Protein AF-A0A849E3U9-F1 (afdb_monomer)

Solvent-accessible surface area (backbone atoms only — not comparable to full-atom values): 7716 Å² total; per-residue (Å²): 132,84,77,76,75,60,84,69,54,58,59,53,52,52,40,59,73,72,63,55,91,78,87,87,86,80,93,77,74,60,48,83,77,30,83,13,37,77,31,27,95,89,39,80,75,73,95,62,92,63,91,59,68,40,60,68,48,55,77,60,50,55,54,55,51,51,52,53,51,48,58,48,27,64,76,71,71,51,41,73,47,80,47,94,62,53,82,80,48,40,77,47,35,76,68,56,24,67,74,45,52,56,50,48,31,58,48,48,20,69,73,35,70,64,11,64,77,65,66,48,47,40,72,45,104

Sequence (125 aa):
MSSAPSTSAQPKAIAKHYAVEDHKIIDLDLAQIGGSALTDDSIDVPEVASVGIPVTYVPARNTIFLSIALGWAEVLGAEDIFVGVNAVDYSGYPDCRGEYIEAFEKMANLATKIGTENNAIRIQT

Structure (mmCIF, N/CA/C/O backbone):
data_AF-A0A849E3U9-F1
#
_entry.id   AF-A0A849E3U9-F1
#
loop_
_atom_site.group_PDB
_atom_site.id
_atom_site.type_symbol
_atom_site.label_atom_id
_atom_site.label_alt_id
_atom_site.label_comp_id
_atom_site.label_asym_id
_atom_site.label_entity_id
_atom_site.label_seq_id
_atom_site.pdbx_PDB_ins_code
_atom_site.Cartn_x
_atom_site.Cartn_y
_atom_site.Cartn_z
_atom_site.occupancy
_atom_site.B_iso_or_equiv
_atom_site.auth_seq_id
_atom_site.auth_comp_id
_atom_site.auth_asym_id
_atom_site.auth_atom_id
_atom_site.pdbx_PDB_model_num
ATOM 1 N N . MET A 1 1 ? -6.657 -28.607 -22.704 1.00 36.31 1 MET A N 1
ATOM 2 C CA . MET A 1 1 ? -6.024 -27.321 -22.349 1.00 36.31 1 MET A CA 1
ATOM 3 C C . MET A 1 1 ? -6.635 -26.881 -21.032 1.00 36.31 1 MET A C 1
ATOM 5 O O . MET A 1 1 ? -7.801 -26.517 -21.017 1.00 36.31 1 MET A O 1
ATOM 9 N N . SER A 1 2 ? -5.924 -27.069 -19.918 1.00 39.31 2 SER A N 1
ATOM 10 C CA . SER A 1 2 ? -6.409 -26.645 -18.601 1.00 39.31 2 SER A CA 1
ATOM 11 C C . SER A 1 2 ? -6.316 -25.126 -18.542 1.00 39.31 2 SER A C 1
ATOM 13 O O . SER A 1 2 ? -5.215 -24.590 -18.623 1.00 39.31 2 SER A O 1
ATOM 15 N N . SER A 1 3 ? -7.453 -24.438 -18.455 1.00 45.62 3 SER A N 1
ATOM 16 C CA . SER A 1 3 ? -7.486 -23.004 -18.171 1.00 45.62 3 SER A CA 1
ATOM 17 C C . SER A 1 3 ? -6.764 -22.759 -16.848 1.00 45.62 3 SER A C 1
ATOM 19 O O . SER A 1 3 ? -7.085 -23.412 -15.850 1.00 45.62 3 SER A O 1
ATOM 21 N N . ALA A 1 4 ? -5.780 -21.859 -16.839 1.00 44.53 4 ALA A N 1
ATOM 22 C CA . ALA A 1 4 ? -5.177 -21.393 -15.598 1.00 44.53 4 ALA A CA 1
ATOM 23 C C . ALA A 1 4 ? -6.297 -20.898 -14.660 1.00 44.53 4 ALA A C 1
ATOM 25 O O . ALA A 1 4 ? -7.241 -20.258 -15.139 1.00 44.53 4 ALA A O 1
ATOM 26 N N . PRO A 1 5 ? -6.262 -21.224 -13.356 1.00 45.91 5 PRO A N 1
ATOM 27 C CA . PRO A 1 5 ? -7.254 -20.707 -12.423 1.00 45.91 5 PRO A CA 1
ATOM 28 C C . PRO A 1 5 ? -7.241 -19.176 -12.477 1.00 45.91 5 PRO A C 1
ATOM 30 O O . PRO A 1 5 ? -6.172 -18.578 -12.610 1.00 45.91 5 PRO A O 1
ATOM 33 N N . SER A 1 6 ? -8.415 -18.539 -12.388 1.00 54.50 6 SER A N 1
ATOM 34 C CA . SER A 1 6 ? -8.474 -17.076 -12.314 1.00 54.50 6 SER A CA 1
ATOM 35 C C . SER A 1 6 ? -7.599 -16.610 -11.149 1.00 54.50 6 SER A C 1
ATOM 37 O O . SER A 1 6 ? -7.587 -17.240 -10.091 1.00 54.50 6 SER A O 1
ATOM 39 N N . THR A 1 7 ? -6.844 -15.530 -11.332 1.00 60.22 7 THR A N 1
ATOM 40 C CA . THR A 1 7 ? -5.861 -15.007 -10.362 1.00 60.22 7 THR A CA 1
ATOM 41 C C . THR A 1 7 ? -6.455 -14.804 -8.959 1.00 60.22 7 THR A C 1
ATOM 43 O O . THR A 1 7 ? -5.757 -14.943 -7.961 1.00 60.22 7 THR A O 1
ATOM 46 N N . SER A 1 8 ? -7.773 -14.592 -8.860 1.00 62.97 8 SER A N 1
ATOM 47 C CA . SER A 1 8 ? -8.514 -14.480 -7.592 1.00 62.97 8 SER A CA 1
ATOM 48 C C . SER A 1 8 ? -8.778 -15.805 -6.847 1.00 62.97 8 SER A C 1
ATOM 50 O O . SER A 1 8 ? -9.143 -15.785 -5.671 1.00 62.97 8 SER A O 1
ATOM 52 N N . ALA A 1 9 ? -8.640 -16.964 -7.498 1.00 71.19 9 ALA A N 1
ATOM 53 C CA . ALA A 1 9 ? -9.006 -18.263 -6.928 1.00 71.19 9 ALA A CA 1
ATOM 54 C C . ALA A 1 9 ? -7.996 -18.766 -5.884 1.00 71.19 9 ALA A C 1
ATOM 56 O O . ALA A 1 9 ? -8.392 -19.390 -4.899 1.00 71.19 9 ALA A O 1
ATOM 57 N N . GLN A 1 10 ? -6.705 -18.472 -6.071 1.00 81.94 10 GLN A N 1
ATOM 58 C CA . GLN A 1 10 ? -5.652 -18.904 -5.147 1.00 81.94 10 GLN A CA 1
ATOM 59 C C . GLN A 1 10 ? -5.705 -18.156 -3.800 1.00 81.94 10 GLN A C 1
ATOM 61 O O . GLN A 1 10 ? -5.762 -18.839 -2.775 1.00 81.94 10 GLN A O 1
ATOM 66 N N . PRO A 1 11 ? -5.805 -16.808 -3.746 1.00 86.50 11 PRO A N 1
ATOM 67 C CA . PRO A 1 11 ? -5.953 -16.091 -2.476 1.00 86.50 11 PRO A CA 1
ATOM 68 C C . PRO A 1 11 ? -7.181 -16.538 -1.674 1.00 86.50 11 PRO A C 1
ATOM 70 O O . PRO A 1 11 ? -7.088 -16.764 -0.471 1.00 86.50 11 PRO A O 1
ATOM 73 N N . LYS A 1 12 ? -8.323 -16.769 -2.344 1.00 91.25 12 LYS A N 1
ATOM 74 C CA . LYS A 1 12 ? -9.546 -17.280 -1.696 1.00 91.25 12 LYS A CA 1
ATOM 75 C C . LYS A 1 12 ? -9.340 -18.654 -1.055 1.00 91.25 12 LYS A C 1
ATOM 77 O O . LYS A 1 12 ? -9.839 -18.896 0.043 1.00 91.25 12 LYS A O 1
ATOM 82 N N . ALA A 1 13 ? -8.629 -19.557 -1.731 1.00 93.75 13 ALA A N 1
ATOM 83 C CA . ALA A 1 13 ? -8.345 -20.888 -1.202 1.00 93.75 13 ALA A CA 1
ATOM 84 C C . ALA A 1 13 ? -7.426 -20.829 0.028 1.00 93.75 13 ALA A C 1
ATOM 86 O O . ALA A 1 13 ? -7.684 -21.525 1.008 1.00 93.75 13 ALA A O 1
ATOM 87 N N . ILE A 1 14 ? -6.405 -19.968 -0.002 1.00 93.88 14 ILE A N 1
ATOM 88 C CA . ILE A 1 14 ? -5.473 -19.761 1.115 1.00 93.88 14 ILE A CA 1
ATOM 89 C C . ILE A 1 14 ? -6.198 -19.146 2.319 1.00 93.88 14 ILE A C 1
ATOM 91 O O . ILE A 1 14 ? -6.115 -19.693 3.416 1.00 93.88 14 ILE A O 1
ATOM 95 N N . ALA A 1 15 ? -6.972 -18.074 2.117 1.00 95.12 15 ALA A N 1
ATOM 96 C CA . ALA A 1 15 ? -7.747 -17.438 3.185 1.00 95.12 15 ALA A CA 1
ATOM 97 C C . ALA A 1 15 ? -8.706 -18.431 3.861 1.00 95.12 15 ALA A C 1
ATOM 99 O O . ALA A 1 15 ? -8.791 -18.494 5.086 1.00 95.12 15 ALA A O 1
ATOM 100 N N . LYS A 1 16 ? -9.367 -19.281 3.061 1.00 94.62 16 LYS A N 1
ATOM 101 C CA . LYS A 1 16 ? -10.218 -20.361 3.572 1.00 94.62 16 LYS A CA 1
ATOM 102 C C . LYS A 1 16 ? -9.424 -21.416 4.346 1.00 94.62 16 LYS A C 1
ATOM 104 O O . LYS A 1 16 ? -9.907 -21.891 5.368 1.00 94.62 16 LYS A O 1
ATOM 109 N N . HIS A 1 17 ? -8.246 -21.807 3.860 1.00 96.81 17 HIS A N 1
ATOM 110 C CA . HIS A 1 17 ? -7.402 -22.810 4.514 1.00 96.81 17 HIS A CA 1
ATOM 111 C C . HIS A 1 17 ? -6.968 -22.370 5.918 1.00 96.81 17 HIS A C 1
ATOM 113 O O . HIS A 1 17 ? -7.027 -23.172 6.845 1.00 96.81 17 HIS A O 1
ATOM 119 N N . TYR A 1 18 ? -6.600 -21.098 6.076 1.00 96.75 18 TYR A N 1
ATOM 120 C CA . TYR A 1 18 ? -6.190 -20.521 7.359 1.00 96.75 18 TYR A CA 1
ATOM 121 C C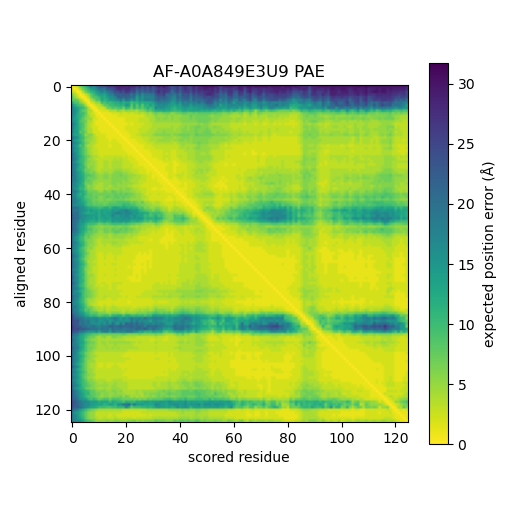 . TYR A 1 18 ? -7.348 -19.967 8.202 1.00 96.75 18 TYR A C 1
ATOM 123 O O . TYR A 1 18 ? -7.095 -19.408 9.263 1.00 96.75 18 TYR A O 1
ATOM 131 N N . ALA A 1 19 ? -8.599 -20.133 7.757 1.00 97.00 19 ALA A N 1
ATOM 132 C CA . ALA A 1 19 ? -9.792 -19.628 8.439 1.00 97.00 19 ALA A CA 1
ATOM 133 C C . ALA A 1 19 ? -9.713 -18.125 8.783 1.00 97.00 19 ALA A C 1
ATOM 135 O O . ALA A 1 19 ? -10.059 -17.716 9.890 1.00 97.00 19 ALA A O 1
ATOM 136 N N . VAL A 1 20 ? -9.255 -17.310 7.825 1.00 96.00 20 VAL A N 1
ATOM 137 C CA . VAL A 1 20 ? -9.250 -15.845 7.953 1.00 96.00 20 VAL A CA 1
ATOM 138 C C . VAL A 1 20 ? -10.681 -15.349 8.184 1.00 96.00 20 VAL A C 1
ATOM 140 O O . VAL A 1 20 ? -11.598 -15.781 7.484 1.00 96.00 20 VAL A O 1
ATOM 143 N N . GLU A 1 21 ? -10.859 -14.452 9.156 1.00 96.12 21 GLU A N 1
ATOM 144 C CA . GLU A 1 21 ? -12.173 -13.958 9.585 1.00 96.12 21 GLU A CA 1
ATOM 145 C C . GLU A 1 21 ? -12.918 -13.199 8.476 1.00 96.12 21 GLU A C 1
ATOM 147 O O . GLU A 1 21 ? -14.074 -13.510 8.192 1.00 96.12 21 GLU A O 1
ATOM 152 N N . ASP A 1 22 ? -12.246 -12.258 7.807 1.00 95.12 22 ASP A N 1
ATOM 153 C CA . ASP A 1 22 ? -12.778 -11.545 6.643 1.00 95.12 22 ASP A CA 1
ATOM 154 C C . ASP A 1 22 ? -11.707 -11.409 5.550 1.00 95.12 22 ASP A C 1
ATOM 156 O O . ASP A 1 22 ? -10.530 -11.164 5.818 1.00 95.12 22 ASP A O 1
ATOM 160 N N . HIS A 1 23 ? -12.114 -11.575 4.293 1.00 95.12 23 HIS A N 1
ATOM 161 C CA . HIS A 1 23 ? -11.238 -11.498 3.129 1.00 95.12 23 HIS A CA 1
ATOM 162 C C . HIS A 1 23 ? -11.869 -10.615 2.054 1.00 95.12 23 HIS A C 1
ATOM 164 O O . HIS A 1 23 ? -12.846 -10.988 1.397 1.00 95.12 23 HIS A O 1
ATOM 170 N N . LYS A 1 24 ? -11.257 -9.449 1.837 1.00 94.25 24 LYS A N 1
ATOM 171 C CA . LYS A 1 24 ? -11.708 -8.453 0.869 1.00 94.25 24 LYS A CA 1
ATOM 172 C C . LYS A 1 24 ? -10.829 -8.465 -0.379 1.00 94.25 24 LYS A C 1
ATOM 174 O O . LYS A 1 24 ? -9.609 -8.402 -0.291 1.00 94.25 24 LYS A O 1
ATOM 179 N N . ILE A 1 25 ? -11.473 -8.516 -1.543 1.00 94.06 25 ILE A N 1
ATOM 180 C CA . ILE A 1 25 ? -10.824 -8.355 -2.849 1.00 94.06 25 ILE A CA 1
ATOM 181 C C . ILE A 1 25 ? -11.158 -6.963 -3.361 1.00 94.06 25 ILE A C 1
ATOM 183 O O . ILE A 1 25 ? -12.326 -6.571 -3.363 1.00 94.06 25 ILE A O 1
ATOM 187 N N . ILE A 1 26 ? -10.127 -6.228 -3.763 1.00 94.75 26 ILE A N 1
ATOM 188 C CA . ILE A 1 26 ? -10.240 -4.867 -4.276 1.00 94.75 26 ILE A CA 1
ATOM 189 C C . ILE A 1 26 ? -9.590 -4.861 -5.653 1.00 94.75 26 ILE A C 1
ATOM 191 O O . ILE A 1 26 ? -8.385 -5.078 -5.772 1.00 94.75 26 ILE A O 1
ATOM 195 N N . ASP A 1 27 ? -10.407 -4.652 -6.681 1.00 93.88 27 ASP A N 1
ATOM 196 C CA . ASP A 1 27 ? -9.939 -4.568 -8.059 1.00 93.88 27 ASP A CA 1
ATOM 197 C C . ASP A 1 27 ? -9.335 -3.181 -8.303 1.00 93.88 27 ASP A C 1
ATOM 199 O O . ASP A 1 27 ? -9.992 -2.157 -8.108 1.00 93.88 27 ASP A O 1
ATOM 203 N N . LEU A 1 28 ? -8.066 -3.155 -8.707 1.00 93.50 28 LEU A N 1
ATOM 204 C CA . LEU A 1 28 ? -7.306 -1.937 -8.973 1.00 93.50 28 LEU A CA 1
ATOM 205 C C . LEU A 1 28 ? -6.698 -2.020 -10.364 1.00 93.50 28 LEU A C 1
ATOM 207 O O . LEU A 1 28 ? -5.965 -2.960 -10.671 1.00 93.50 28 LEU A O 1
ATOM 211 N N . ASP A 1 29 ? -6.970 -1.008 -11.176 1.00 94.44 29 ASP A N 1
ATOM 212 C CA . ASP A 1 29 ? -6.424 -0.893 -12.520 1.00 94.44 29 ASP A CA 1
ATOM 213 C C . ASP A 1 29 ? -5.341 0.190 -12.559 1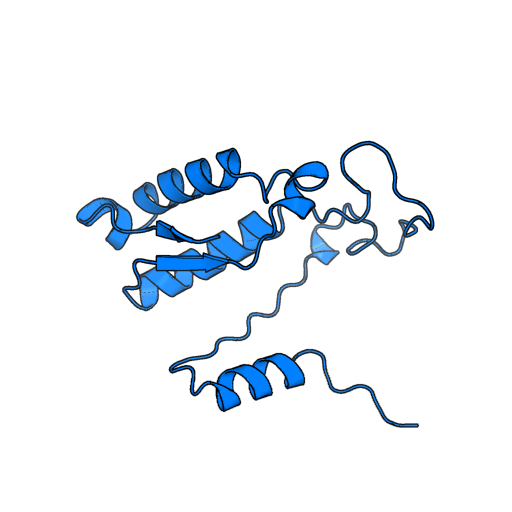.00 94.44 29 ASP A C 1
ATOM 215 O O . ASP A 1 29 ? -5.599 1.370 -12.801 1.00 94.44 29 ASP A O 1
ATOM 219 N N . LEU A 1 30 ? -4.105 -0.221 -12.272 1.00 94.31 30 LEU A N 1
ATOM 220 C CA . LEU A 1 30 ? -2.944 0.673 -12.290 1.00 94.31 30 LEU A CA 1
ATOM 221 C C . LEU A 1 30 ? -2.468 1.001 -13.714 1.00 94.31 30 LEU A C 1
ATOM 223 O O . LEU A 1 30 ? -1.658 1.915 -13.881 1.00 94.31 30 LEU A O 1
ATOM 227 N N . ALA A 1 31 ? -2.982 0.314 -14.742 1.00 94.06 31 ALA A N 1
ATOM 228 C CA . ALA A 1 31 ? -2.661 0.617 -16.136 1.00 94.06 31 ALA A CA 1
ATOM 229 C C . ALA A 1 31 ? -3.187 1.995 -16.563 1.00 94.06 31 ALA A C 1
ATOM 231 O O . ALA A 1 31 ? -2.596 2.645 -17.418 1.00 94.06 31 ALA A O 1
ATOM 232 N N . GLN A 1 32 ? -4.231 2.505 -15.900 1.00 93.69 32 GLN A N 1
ATOM 233 C CA . GLN A 1 32 ? -4.737 3.864 -16.137 1.00 93.69 32 GLN A CA 1
ATOM 234 C C . GLN A 1 32 ? -3.728 4.962 -15.775 1.00 93.69 32 GLN A C 1
ATOM 236 O O . GLN A 1 32 ? -3.820 6.069 -16.301 1.00 93.69 32 GLN A O 1
ATOM 241 N N . ILE A 1 33 ? -2.780 4.672 -14.876 1.00 92.88 33 ILE A N 1
ATOM 242 C CA . ILE A 1 33 ? -1.673 5.579 -14.541 1.00 92.88 33 ILE A CA 1
ATOM 243 C C . ILE A 1 33 ? -0.473 5.310 -15.463 1.00 92.88 33 ILE A C 1
ATOM 245 O O . ILE A 1 33 ? 0.174 6.254 -15.915 1.00 92.88 33 ILE A O 1
ATOM 249 N N . GLY A 1 34 ? -0.186 4.037 -15.755 1.00 92.06 34 GLY A N 1
ATOM 250 C CA . GLY A 1 34 ? 0.913 3.628 -16.634 1.00 92.06 34 GLY A CA 1
ATOM 251 C C . GLY A 1 34 ? 2.299 3.820 -16.007 1.00 92.06 34 GLY A C 1
ATOM 252 O O . GLY A 1 34 ? 2.461 3.769 -14.784 1.00 92.06 34 GLY A O 1
ATOM 253 N N . GLY A 1 35 ? 3.319 4.003 -16.850 1.00 91.25 35 GLY A N 1
ATOM 254 C CA . GLY A 1 35 ? 4.672 4.383 -16.421 1.00 91.25 35 GLY A CA 1
ATOM 255 C C . GLY A 1 35 ? 5.592 3.238 -15.989 1.00 91.25 35 GLY A C 1
ATOM 256 O O . GLY A 1 35 ? 6.652 3.501 -15.422 1.00 91.25 35 GLY A O 1
ATOM 257 N N . SER A 1 36 ? 5.216 1.985 -16.251 1.00 92.88 36 SER A N 1
ATOM 258 C CA . SER A 1 36 ? 6.073 0.813 -16.044 1.00 92.88 36 SER A CA 1
ATOM 259 C C . SER A 1 36 ? 5.794 -0.260 -17.090 1.00 92.88 36 SER A C 1
ATOM 261 O O . SER A 1 36 ? 4.680 -0.343 -17.597 1.00 92.88 36 SER A O 1
ATOM 263 N N . ALA A 1 37 ? 6.749 -1.159 -17.321 1.00 91.88 37 ALA A N 1
ATOM 264 C CA . ALA A 1 37 ? 6.575 -2.315 -18.208 1.00 91.88 37 ALA A CA 1
ATOM 265 C C . ALA A 1 37 ? 5.503 -3.320 -17.733 1.00 91.88 37 ALA A C 1
ATOM 267 O O . ALA A 1 37 ? 5.190 -4.272 -18.437 1.00 91.88 37 ALA A O 1
ATOM 268 N N . LEU A 1 38 ? 4.956 -3.149 -16.521 1.00 90.94 38 LEU A N 1
ATOM 269 C CA . LEU A 1 38 ? 3.860 -3.971 -15.992 1.00 90.94 38 LEU A CA 1
ATOM 270 C C . LEU A 1 38 ? 2.492 -3.279 -16.066 1.00 90.94 38 LEU A C 1
ATOM 272 O O . LEU A 1 38 ? 1.485 -3.893 -15.719 1.00 90.94 38 LEU A O 1
ATOM 276 N N . THR A 1 39 ? 2.454 -2.002 -16.447 1.00 92.94 39 THR A N 1
ATOM 277 C CA . THR A 1 39 ? 1.229 -1.190 -16.530 1.00 92.94 39 THR A CA 1
ATOM 278 C C . THR A 1 39 ? 1.056 -0.496 -17.877 1.00 92.94 39 THR A C 1
ATOM 280 O O . THR A 1 39 ? 0.007 0.096 -18.109 1.00 92.94 39 THR A O 1
ATOM 283 N N . ASP A 1 40 ? 2.055 -0.555 -18.753 1.00 92.38 40 ASP A N 1
ATOM 284 C CA . ASP A 1 40 ? 2.061 0.073 -20.068 1.00 92.38 40 ASP A CA 1
ATOM 285 C C . ASP A 1 40 ? 2.593 -0.919 -21.110 1.00 92.38 40 ASP A C 1
ATOM 287 O O . ASP A 1 40 ? 3.784 -1.234 -21.136 1.00 92.38 40 ASP A O 1
ATOM 291 N N . ASP A 1 41 ? 1.699 -1.393 -21.980 1.00 90.38 41 ASP A N 1
ATOM 292 C CA . ASP A 1 41 ? 1.999 -2.385 -23.022 1.00 90.38 41 ASP A CA 1
ATOM 293 C C . ASP A 1 41 ? 2.969 -1.864 -24.099 1.00 90.38 41 ASP A C 1
ATOM 295 O O . ASP A 1 41 ? 3.441 -2.637 -24.932 1.00 90.38 41 ASP A O 1
ATOM 299 N N . SER A 1 42 ? 3.263 -0.558 -24.122 1.00 92.25 42 SER A N 1
ATOM 300 C CA . SER A 1 42 ? 4.255 0.022 -25.034 1.00 92.25 42 SER A CA 1
ATOM 301 C C . SER A 1 42 ? 5.696 -0.085 -24.525 1.00 92.25 42 SER A C 1
ATOM 303 O O . SER A 1 42 ? 6.627 0.253 -25.260 1.00 92.25 42 SER A O 1
ATOM 305 N N . ILE A 1 43 ? 5.894 -0.544 -23.285 1.00 89.94 43 ILE A N 1
ATOM 306 C CA . ILE A 1 43 ? 7.202 -0.648 -22.641 1.00 89.94 43 ILE A CA 1
ATOM 307 C C . ILE A 1 43 ? 7.586 -2.122 -22.503 1.00 89.94 43 ILE A C 1
ATOM 309 O O . ILE A 1 43 ? 6.977 -2.871 -21.741 1.00 89.94 43 ILE A O 1
ATOM 313 N N . ASP A 1 44 ? 8.651 -2.531 -23.189 1.00 90.31 44 ASP A N 1
ATOM 314 C CA . ASP A 1 44 ? 9.135 -3.909 -23.124 1.00 90.31 44 ASP A CA 1
ATOM 315 C C . ASP A 1 44 ? 9.696 -4.262 -21.735 1.00 90.31 44 ASP A C 1
ATOM 317 O O . ASP A 1 44 ? 10.441 -3.495 -21.113 1.00 90.31 44 ASP A O 1
ATOM 321 N N . VAL A 1 45 ? 9.392 -5.477 -21.267 1.00 87.50 45 VAL A N 1
ATOM 322 C CA . VAL A 1 45 ? 10.027 -6.051 -20.074 1.00 87.50 45 VAL A CA 1
ATOM 323 C C . VAL A 1 45 ? 11.444 -6.510 -20.448 1.00 87.50 45 VAL A C 1
ATOM 325 O O . VAL A 1 45 ? 11.593 -7.365 -21.322 1.00 87.50 45 VAL A O 1
ATOM 328 N N . PRO A 1 46 ? 12.501 -5.985 -19.805 1.00 83.12 46 PRO A N 1
ATOM 329 C CA . PRO A 1 46 ? 13.872 -6.317 -20.165 1.00 83.12 46 PRO A CA 1
ATOM 330 C C . PRO A 1 46 ? 14.227 -7.750 -19.754 1.00 83.12 46 PRO A C 1
ATOM 332 O O . PRO A 1 46 ? 13.870 -8.209 -18.671 1.00 83.12 46 PRO A O 1
ATOM 335 N N . GLU A 1 47 ? 15.005 -8.441 -20.591 1.00 83.81 47 GLU A N 1
ATOM 336 C CA . GLU A 1 47 ? 15.479 -9.806 -20.307 1.00 83.81 47 GLU A CA 1
ATOM 3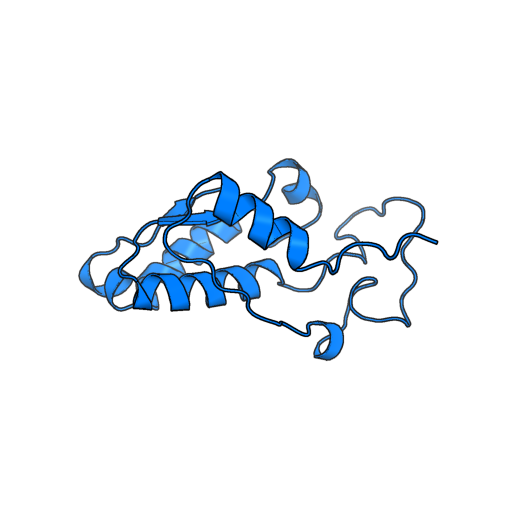37 C C . GLU A 1 47 ? 16.584 -9.855 -19.237 1.00 83.81 47 GLU A C 1
ATOM 339 O O . GLU A 1 47 ? 16.845 -10.902 -18.644 1.00 83.81 47 GLU A O 1
ATOM 344 N N . VAL A 1 48 ? 17.249 -8.722 -18.983 1.00 80.81 48 VAL A N 1
ATOM 345 C CA . VAL A 1 48 ? 18.365 -8.599 -18.038 1.00 80.81 48 VAL A CA 1
ATOM 346 C C . VAL A 1 48 ? 18.079 -7.474 -17.050 1.00 80.81 48 VAL A C 1
ATOM 348 O O . VAL A 1 48 ? 17.578 -6.414 -17.426 1.00 80.81 48 VAL A O 1
ATOM 351 N N . ALA A 1 49 ? 18.427 -7.689 -15.781 1.00 75.06 49 ALA A N 1
ATOM 352 C CA . ALA A 1 49 ? 18.273 -6.682 -14.739 1.00 75.06 49 ALA A CA 1
ATOM 353 C C . ALA A 1 49 ? 19.085 -5.411 -15.054 1.00 75.06 49 ALA A C 1
ATOM 355 O O . ALA A 1 49 ? 20.272 -5.474 -15.382 1.00 75.06 49 ALA A O 1
ATOM 356 N N . SER A 1 50 ? 18.440 -4.253 -14.922 1.00 72.94 50 SER A N 1
ATOM 357 C CA . SER A 1 50 ? 19.061 -2.938 -15.079 1.00 72.94 50 SER A CA 1
ATOM 358 C C . SER A 1 50 ? 19.614 -2.413 -13.753 1.00 72.94 50 SER A C 1
ATOM 360 O O . SER A 1 50 ? 19.110 -2.739 -12.680 1.00 72.94 50 SER A O 1
ATOM 362 N N . VAL A 1 51 ? 20.620 -1.539 -13.821 1.00 78.38 51 VAL A N 1
ATOM 363 C CA . VAL A 1 51 ? 21.093 -0.783 -12.652 1.00 78.38 51 VAL A CA 1
ATOM 364 C C . VAL A 1 51 ? 20.091 0.328 -12.325 1.00 78.38 51 VAL A C 1
ATOM 366 O O . VAL A 1 51 ? 19.689 1.072 -13.216 1.00 78.38 51 VAL A O 1
ATOM 369 N N . GLY A 1 52 ? 19.731 0.472 -11.048 1.00 83.94 52 GLY A N 1
ATOM 370 C CA . GLY A 1 52 ? 18.774 1.477 -10.576 1.00 83.94 52 GLY A CA 1
ATOM 371 C C . GLY A 1 52 ? 17.365 0.913 -10.391 1.00 83.94 52 GLY A C 1
ATOM 372 O O . GLY A 1 52 ? 17.192 -0.287 -10.197 1.00 83.94 52 GLY A O 1
ATOM 373 N N . ILE A 1 53 ? 16.358 1.789 -10.418 1.00 85.62 53 ILE A N 1
ATOM 374 C CA . ILE A 1 53 ? 14.953 1.380 -10.302 1.00 85.62 53 ILE A CA 1
ATOM 375 C C . ILE A 1 53 ? 14.571 0.623 -11.587 1.00 85.62 53 ILE A C 1
ATOM 377 O O . ILE A 1 53 ? 14.738 1.182 -12.674 1.00 85.62 53 ILE A O 1
ATOM 381 N N . PRO A 1 54 ? 14.096 -0.633 -11.501 1.00 86.81 54 PRO A N 1
ATOM 382 C CA . PRO A 1 54 ? 13.776 -1.421 -12.683 1.00 86.81 54 PRO A CA 1
ATOM 383 C C . PRO A 1 54 ? 12.566 -0.829 -13.407 1.00 86.81 54 PRO A C 1
ATOM 385 O O . PRO A 1 54 ? 11.653 -0.318 -12.773 1.00 86.81 54 PRO A O 1
ATOM 388 N N . VAL A 1 55 ? 12.491 -0.963 -14.730 1.00 88.44 55 VAL A N 1
ATOM 389 C CA . VAL A 1 55 ? 11.322 -0.496 -15.507 1.00 88.44 55 VAL A CA 1
ATOM 390 C C . VAL A 1 55 ? 10.031 -1.266 -15.178 1.00 88.44 55 VAL A C 1
ATOM 392 O O . VAL A 1 55 ? 8.931 -0.814 -15.477 1.00 88.44 55 VAL A O 1
ATOM 395 N N . THR A 1 56 ? 10.147 -2.414 -14.507 1.00 86.75 56 THR A N 1
ATOM 396 C CA . THR A 1 56 ? 9.021 -3.171 -13.938 1.00 86.75 56 THR A CA 1
ATOM 397 C C . THR A 1 56 ? 8.508 -2.587 -12.617 1.00 86.75 56 THR A C 1
ATOM 399 O O . THR A 1 56 ? 7.539 -3.094 -12.053 1.00 86.75 56 THR A O 1
ATOM 402 N N . TYR A 1 57 ? 9.153 -1.545 -12.089 1.00 89.94 57 TYR A N 1
ATOM 403 C CA . TYR A 1 57 ? 8.649 -0.786 -10.953 1.00 89.94 57 TYR A CA 1
ATOM 404 C C . TYR A 1 57 ? 7.380 -0.039 -11.346 1.00 89.94 57 TYR A C 1
ATOM 406 O O . TYR A 1 57 ? 7.425 0.923 -12.107 1.00 89.94 57 TYR A O 1
ATOM 414 N N . VAL A 1 58 ? 6.252 -0.464 -10.781 1.00 92.12 58 VAL A N 1
ATOM 415 C CA . VAL A 1 58 ? 4.992 0.274 -10.880 1.00 92.12 58 VAL A CA 1
ATOM 416 C C . VAL A 1 58 ? 5.050 1.462 -9.913 1.00 92.12 58 VAL A C 1
ATOM 418 O O . VAL A 1 58 ? 5.170 1.227 -8.705 1.00 92.12 58 VAL A O 1
ATOM 421 N N . PRO A 1 59 ? 4.945 2.716 -10.390 1.00 91.94 59 PRO A N 1
ATOM 422 C CA . PRO A 1 59 ? 5.108 3.895 -9.546 1.00 91.94 59 PRO A CA 1
ATOM 423 C C . PRO A 1 59 ? 4.212 3.888 -8.298 1.00 91.94 59 PRO A C 1
ATOM 425 O O . PRO A 1 59 ? 2.988 3.879 -8.400 1.00 91.94 59 PRO A O 1
ATOM 428 N N . ALA A 1 60 ? 4.841 3.914 -7.116 1.00 93.50 60 ALA A N 1
ATOM 429 C CA . ALA A 1 60 ? 4.209 4.028 -5.797 1.00 93.50 60 ALA A CA 1
ATOM 430 C C . ALA A 1 60 ? 3.110 2.990 -5.495 1.00 93.50 60 ALA A C 1
ATOM 432 O O . ALA A 1 60 ? 2.229 3.235 -4.663 1.00 93.50 60 ALA A O 1
ATOM 433 N N . ARG A 1 61 ? 3.149 1.818 -6.139 1.00 94.31 61 ARG A N 1
ATOM 434 C CA . ARG A 1 61 ? 2.121 0.783 -5.985 1.00 94.31 61 ARG A CA 1
ATOM 435 C C . ARG A 1 61 ? 1.911 0.368 -4.529 1.00 94.31 61 ARG A C 1
ATOM 437 O O . ARG A 1 61 ? 0.763 0.239 -4.107 1.00 94.31 61 ARG A O 1
ATOM 444 N N . ASN A 1 62 ? 2.976 0.190 -3.747 1.00 93.56 62 ASN A N 1
ATOM 445 C CA . ASN A 1 62 ? 2.820 -0.218 -2.351 1.00 93.56 62 ASN A CA 1
ATOM 446 C C . ASN A 1 62 ? 2.214 0.903 -1.503 1.00 93.56 62 ASN A C 1
ATOM 448 O O . ASN A 1 62 ? 1.470 0.615 -0.573 1.00 93.56 62 ASN A O 1
ATOM 452 N N . THR A 1 63 ? 2.429 2.169 -1.877 1.00 96.44 63 THR A N 1
ATOM 453 C CA . THR A 1 63 ? 1.742 3.308 -1.243 1.00 96.44 63 THR A CA 1
ATOM 454 C C . THR A 1 63 ? 0.241 3.247 -1.463 1.00 96.44 63 THR A C 1
ATOM 456 O O . THR A 1 63 ? -0.529 3.453 -0.526 1.00 96.44 63 THR A O 1
ATOM 459 N N . ILE A 1 64 ? -0.187 2.930 -2.685 1.00 96.88 64 ILE A N 1
ATOM 460 C CA . ILE A 1 64 ? -1.607 2.771 -3.012 1.00 96.88 64 ILE A CA 1
ATOM 461 C C . ILE A 1 64 ? -2.194 1.608 -2.205 1.00 96.88 64 ILE A C 1
ATOM 463 O O . ILE A 1 64 ? -3.236 1.761 -1.568 1.00 96.88 64 ILE A O 1
ATOM 467 N N . PHE A 1 65 ? -1.501 0.468 -2.170 1.00 96.50 65 PHE A N 1
ATOM 468 C CA . PHE A 1 65 ? -1.954 -0.710 -1.429 1.00 96.50 65 PHE A CA 1
ATOM 469 C C . PHE A 1 65 ? -2.054 -0.448 0.076 1.00 96.50 65 PHE A C 1
ATOM 471 O O . PHE A 1 65 ? -3.088 -0.743 0.674 1.00 96.50 65 PHE A O 1
ATOM 478 N N . LEU A 1 66 ? -1.031 0.164 0.674 1.00 97.62 66 LEU A N 1
ATOM 479 C CA . LEU A 1 66 ? -1.030 0.547 2.084 1.00 97.62 66 LEU A CA 1
ATOM 480 C C . LEU A 1 66 ? -2.133 1.558 2.405 1.00 97.62 66 LEU A C 1
ATOM 482 O O . LEU A 1 66 ? -2.768 1.443 3.446 1.00 97.62 66 LEU A O 1
ATOM 486 N N . SER A 1 67 ? -2.421 2.510 1.513 1.00 98.06 67 SER A N 1
ATOM 487 C CA . SER A 1 67 ? -3.499 3.490 1.722 1.00 98.06 67 SER A CA 1
ATOM 488 C C . SER A 1 67 ? -4.878 2.827 1.762 1.00 98.06 67 SER A C 1
ATOM 490 O O . SER A 1 67 ? -5.729 3.188 2.573 1.00 98.06 67 SER A O 1
ATOM 492 N N . ILE A 1 68 ? -5.093 1.821 0.914 1.00 98.12 68 ILE A N 1
ATOM 493 C CA . ILE A 1 68 ? -6.327 1.031 0.899 1.00 98.12 68 ILE A CA 1
ATOM 494 C C . ILE A 1 68 ? -6.425 0.152 2.150 1.00 98.12 68 ILE A C 1
ATOM 496 O O . ILE A 1 68 ? -7.479 0.107 2.786 1.00 98.12 68 ILE A O 1
ATOM 500 N N . ALA A 1 69 ? -5.329 -0.514 2.523 1.00 97.75 69 ALA A N 1
ATOM 501 C CA . ALA A 1 69 ? -5.260 -1.317 3.740 1.00 97.75 69 ALA A CA 1
ATOM 502 C C . ALA A 1 69 ? -5.519 -0.464 4.990 1.00 97.75 69 ALA A C 1
ATOM 504 O O . ALA A 1 69 ? -6.291 -0.879 5.847 1.00 97.75 69 ALA A O 1
ATOM 505 N N . LEU A 1 70 ? -4.962 0.749 5.053 1.00 98.31 70 LEU A N 1
ATOM 506 C CA . LEU A 1 70 ? -5.181 1.708 6.135 1.00 98.31 70 LEU A CA 1
ATOM 507 C C . LEU A 1 70 ? -6.653 2.105 6.260 1.00 98.31 70 LEU A C 1
ATOM 509 O O . LEU A 1 70 ? -7.209 2.076 7.355 1.00 98.31 70 LEU A O 1
ATOM 513 N N . GLY A 1 71 ? -7.307 2.424 5.139 1.00 97.81 71 GLY A N 1
ATOM 514 C CA . GLY A 1 71 ? -8.737 2.728 5.138 1.00 97.81 71 GLY A CA 1
ATOM 515 C C . GLY A 1 71 ? -9.588 1.553 5.625 1.00 97.81 71 GLY A C 1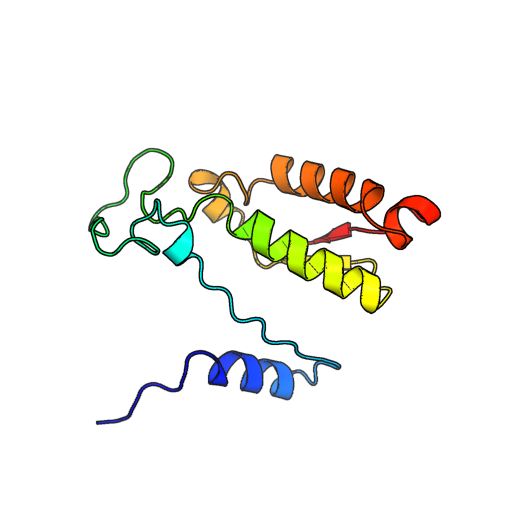
ATOM 516 O O . GLY A 1 71 ? -10.580 1.755 6.321 1.00 97.81 71 GLY A O 1
ATOM 517 N N . TRP A 1 72 ? -9.198 0.317 5.301 1.00 97.75 72 TRP A N 1
ATOM 518 C CA . TRP A 1 72 ? -9.910 -0.862 5.789 1.00 97.75 72 TRP A CA 1
ATOM 519 C C . TRP A 1 72 ? -9.616 -1.158 7.266 1.00 97.75 72 TRP A C 1
ATOM 521 O O . TRP A 1 72 ? -10.546 -1.469 8.006 1.00 97.75 72 TRP A O 1
ATOM 531 N N . ALA A 1 73 ? -8.370 -0.992 7.713 1.00 97.06 73 ALA A N 1
ATOM 532 C CA . ALA A 1 73 ? -7.980 -1.128 9.113 1.00 97.06 73 ALA A CA 1
ATOM 533 C C . ALA A 1 73 ? -8.772 -0.167 10.012 1.00 97.06 73 ALA A C 1
ATOM 535 O O . ALA A 1 73 ? -9.314 -0.595 11.027 1.00 97.06 73 ALA A O 1
ATOM 536 N N . GLU A 1 74 ? -8.950 1.086 9.582 1.00 96.50 74 GLU A N 1
ATOM 537 C CA . GLU A 1 74 ? -9.784 2.076 10.275 1.00 96.50 74 GLU A CA 1
ATOM 538 C C . GLU A 1 74 ? -11.236 1.600 10.442 1.00 96.50 74 GLU A C 1
ATOM 540 O O . GLU A 1 74 ? -11.817 1.722 11.518 1.00 96.50 74 GLU A O 1
ATOM 545 N N . VAL A 1 75 ? -11.826 1.009 9.396 1.00 96.12 75 VAL A N 1
ATOM 546 C CA . VAL A 1 75 ? -13.192 0.459 9.455 1.00 96.12 75 VAL A CA 1
ATOM 547 C C . VAL A 1 75 ? -13.284 -0.724 10.421 1.00 96.12 75 VAL A C 1
ATOM 549 O O . VAL A 1 75 ? -14.304 -0.888 11.089 1.00 96.12 75 VAL A O 1
ATOM 552 N N . LEU A 1 76 ? -12.240 -1.551 10.486 1.00 95.50 76 LEU A N 1
ATOM 553 C CA . LEU A 1 76 ? -12.190 -2.728 11.353 1.00 95.50 76 LEU A CA 1
ATOM 554 C C . LEU A 1 76 ? -11.820 -2.400 12.805 1.00 95.50 76 LEU A C 1
ATOM 556 O O . LEU A 1 76 ? -12.024 -3.242 13.677 1.00 95.50 76 LEU A O 1
ATOM 560 N N . GLY A 1 77 ? -11.271 -1.215 13.081 1.00 94.44 77 GLY A N 1
ATOM 561 C CA . GLY A 1 77 ? -10.655 -0.947 14.379 1.00 94.44 77 GLY A CA 1
ATOM 562 C C . GLY A 1 77 ? -9.290 -1.624 14.552 1.00 94.44 77 GLY A C 1
ATOM 563 O O . GLY A 1 77 ? -8.884 -1.872 15.682 1.00 94.44 77 GLY A O 1
ATOM 564 N N . ALA A 1 78 ? -8.612 -1.988 13.459 1.00 95.25 78 ALA A N 1
ATOM 565 C CA . ALA A 1 78 ? -7.344 -2.708 13.503 1.00 95.25 78 ALA A CA 1
ATOM 566 C C . ALA A 1 78 ? -6.155 -1.753 13.696 1.00 95.25 78 ALA A C 1
ATOM 568 O O . ALA A 1 78 ? -6.072 -0.708 13.053 1.00 95.25 78 ALA A O 1
ATOM 569 N N . GLU A 1 79 ? -5.217 -2.150 14.557 1.00 96.00 79 GLU A N 1
ATOM 570 C CA . GLU A 1 79 ? -4.019 -1.367 14.890 1.00 96.00 79 GLU A CA 1
ATOM 571 C C . GLU A 1 79 ? -2.786 -1.804 14.091 1.00 96.00 79 GLU A C 1
ATOM 573 O O . GLU A 1 79 ? -1.931 -0.990 13.769 1.00 96.00 79 GLU A O 1
ATOM 578 N N . ASP A 1 80 ? -2.691 -3.077 13.716 1.00 97.06 80 ASP A N 1
ATOM 579 C CA . ASP A 1 80 ? -1.531 -3.617 13.011 1.00 97.06 80 ASP A CA 1
ATOM 580 C C . ASP A 1 80 ? -1.890 -3.959 11.554 1.00 97.06 80 ASP A C 1
ATOM 582 O O . ASP A 1 80 ? -2.853 -4.681 11.281 1.00 97.06 80 ASP A O 1
ATOM 586 N N . ILE A 1 81 ? -1.089 -3.463 10.607 1.00 97.56 81 ILE A N 1
ATOM 587 C CA . ILE A 1 81 ? -1.187 -3.763 9.174 1.00 97.56 81 ILE A CA 1
ATOM 588 C C . ILE A 1 81 ? 0.059 -4.541 8.762 1.00 97.56 81 ILE A C 1
ATOM 590 O O . ILE A 1 81 ? 1.163 -4.004 8.773 1.00 97.56 81 ILE A O 1
ATOM 594 N N . PHE A 1 82 ? -0.119 -5.796 8.355 1.00 96.12 82 PHE A N 1
ATOM 595 C CA . PHE A 1 82 ? 0.970 -6.646 7.873 1.00 96.12 82 PHE A CA 1
ATOM 596 C C . PHE A 1 82 ? 1.086 -6.570 6.351 1.00 96.12 82 PHE A C 1
ATOM 598 O O . PHE A 1 82 ? 0.101 -6.776 5.638 1.00 96.12 82 PHE A O 1
ATOM 605 N N . VAL A 1 83 ? 2.294 -6.326 5.844 1.00 92.75 83 VAL A N 1
ATOM 606 C CA . VAL A 1 83 ? 2.599 -6.326 4.410 1.00 92.75 83 VAL A CA 1
ATOM 607 C C . VAL A 1 83 ? 3.799 -7.217 4.110 1.00 92.75 83 VAL A C 1
ATOM 609 O O . VAL A 1 83 ? 4.818 -7.162 4.781 1.00 92.75 83 VAL A O 1
ATOM 612 N N . GLY A 1 84 ? 3.695 -8.039 3.067 1.00 88.31 84 GLY A N 1
ATOM 613 C CA . GLY A 1 84 ? 4.743 -8.993 2.686 1.00 88.31 84 GLY A CA 1
ATOM 614 C C . GLY A 1 84 ? 5.876 -8.392 1.849 1.00 88.31 84 GLY A C 1
ATOM 615 O O . GLY A 1 84 ? 6.330 -9.048 0.912 1.00 88.31 84 GLY A O 1
ATOM 616 N N . VAL A 1 85 ? 6.282 -7.145 2.108 1.00 84.06 85 VAL A N 1
ATOM 617 C CA . VAL A 1 85 ? 7.403 -6.521 1.381 1.00 84.06 85 VAL A CA 1
ATOM 618 C C . VAL A 1 85 ? 8.720 -7.151 1.839 1.00 84.06 85 VAL A C 1
ATOM 620 O O . VAL A 1 85 ? 8.945 -7.323 3.031 1.00 84.06 85 VAL A O 1
ATOM 623 N N . ASN A 1 86 ? 9.598 -7.535 0.911 1.00 73.50 86 ASN A N 1
ATOM 624 C CA . ASN A 1 86 ? 10.845 -8.216 1.259 1.00 73.50 86 ASN A CA 1
ATOM 625 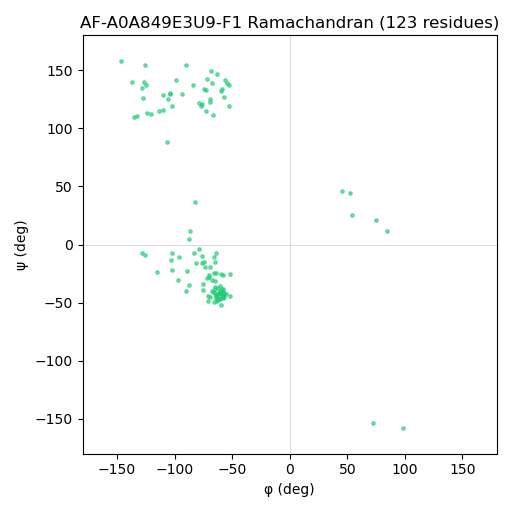C C . ASN A 1 86 ? 12.033 -7.240 1.285 1.00 73.50 86 ASN A C 1
ATOM 627 O O . ASN A 1 86 ? 12.176 -6.399 0.398 1.00 73.50 86 ASN A O 1
ATOM 631 N N . ALA A 1 87 ? 12.951 -7.410 2.243 1.00 61.50 87 ALA A N 1
ATOM 632 C CA . ALA A 1 87 ? 14.189 -6.631 2.330 1.00 61.50 87 ALA A CA 1
ATOM 633 C C . ALA A 1 87 ? 15.090 -6.726 1.082 1.00 61.50 87 ALA A C 1
ATOM 635 O O . ALA A 1 87 ? 15.841 -5.799 0.781 1.00 61.50 87 ALA A O 1
ATOM 636 N N . VAL A 1 88 ? 15.008 -7.822 0.326 1.00 61.50 88 VAL A N 1
ATOM 637 C CA . VAL A 1 88 ? 15.730 -8.007 -0.943 1.00 61.50 88 VAL A CA 1
ATOM 638 C C . VAL A 1 88 ? 15.208 -7.048 -2.026 1.00 61.50 88 VAL A C 1
ATOM 640 O O . VAL A 1 88 ? 15.994 -6.552 -2.840 1.00 61.50 88 VAL A O 1
ATOM 643 N N . ASP A 1 89 ? 13.921 -6.683 -1.975 1.00 63.25 89 ASP A N 1
ATOM 644 C CA . ASP A 1 89 ? 13.298 -5.735 -2.907 1.00 63.25 89 ASP A CA 1
ATOM 645 C C . ASP A 1 89 ? 13.707 -4.275 -2.626 1.00 63.25 89 ASP A C 1
ATOM 647 O O . ASP A 1 89 ? 13.560 -3.409 -3.491 1.00 63.25 89 ASP A O 1
ATOM 651 N N . TYR A 1 90 ? 14.296 -3.973 -1.458 1.00 61.75 90 TYR A N 1
ATOM 652 C CA . TYR A 1 90 ? 14.701 -2.606 -1.076 1.00 61.75 90 TYR A CA 1
ATOM 653 C C . TYR A 1 90 ? 15.709 -1.984 -2.052 1.00 61.75 90 TYR A C 1
ATOM 655 O O . TYR A 1 90 ? 15.783 -0.757 -2.183 1.00 61.75 90 TYR A O 1
ATOM 663 N N . SER A 1 91 ? 16.467 -2.835 -2.751 1.00 61.34 91 SER A N 1
ATOM 664 C CA . SER A 1 91 ? 17.470 -2.436 -3.738 1.00 61.34 91 SER A CA 1
ATOM 665 C C . SER A 1 91 ? 16.868 -1.841 -5.021 1.00 61.34 91 SER A C 1
ATOM 667 O O . SER A 1 91 ? 17.517 -1.005 -5.649 1.00 61.34 91 SER A O 1
ATOM 669 N N . GLY A 1 92 ? 15.626 -2.197 -5.374 1.00 71.62 92 GLY A N 1
ATOM 670 C CA . GLY A 1 92 ? 14.956 -1.740 -6.599 1.00 71.62 92 GLY A CA 1
ATOM 671 C C . GLY A 1 92 ? 13.725 -0.857 -6.378 1.00 71.62 92 GLY A C 1
ATOM 672 O O . GLY A 1 92 ? 13.389 -0.068 -7.258 1.00 71.62 92 GLY A O 1
ATOM 673 N N . TYR A 1 93 ? 13.073 -0.945 -5.213 1.00 85.69 93 TYR A N 1
ATOM 674 C CA . TYR A 1 93 ? 11.746 -0.362 -4.981 1.00 85.69 93 TYR A CA 1
ATOM 675 C C . TYR A 1 93 ? 11.780 0.658 -3.829 1.00 85.69 93 TYR A C 1
ATOM 677 O O . TYR A 1 93 ? 12.016 0.277 -2.678 1.00 85.69 93 TYR A O 1
ATOM 685 N N . PRO A 1 94 ? 11.583 1.967 -4.093 1.00 89.38 94 PRO A N 1
ATOM 686 C CA . PRO A 1 94 ? 11.666 2.996 -3.055 1.00 89.38 94 PRO A CA 1
ATOM 687 C C . PRO A 1 94 ? 10.575 2.854 -1.983 1.00 89.38 94 PRO A C 1
ATOM 689 O O . PRO A 1 94 ? 10.830 3.154 -0.821 1.00 89.38 94 PRO A O 1
ATOM 692 N N . ASP A 1 95 ? 9.402 2.346 -2.359 1.00 92.00 95 ASP A N 1
ATOM 693 C CA . ASP A 1 95 ? 8.224 2.128 -1.512 1.00 92.00 95 ASP A CA 1
ATOM 694 C C . ASP A 1 95 ? 8.219 0.769 -0.785 1.00 92.00 95 ASP A C 1
ATOM 696 O O . ASP A 1 95 ? 7.208 0.364 -0.214 1.00 92.00 95 ASP A O 1
ATOM 700 N N . CYS A 1 96 ? 9.343 0.051 -0.794 1.00 89.81 96 CYS A N 1
ATOM 701 C CA . CYS A 1 96 ? 9.568 -1.088 0.097 1.00 89.81 96 CYS A CA 1
ATOM 702 C C . CYS A 1 96 ? 10.484 -0.721 1.273 1.00 89.81 96 CYS A C 1
ATOM 704 O O . CYS A 1 96 ? 10.466 -1.402 2.285 1.00 89.81 96 CYS A O 1
ATOM 706 N N . ARG A 1 97 ? 11.301 0.334 1.159 1.00 89.44 97 ARG A N 1
ATOM 707 C CA . ARG A 1 97 ? 12.400 0.612 2.100 1.00 89.44 97 ARG A CA 1
ATOM 708 C C . ARG A 1 97 ? 11.895 0.886 3.516 1.00 89.44 97 ARG A C 1
ATOM 710 O O . ARG A 1 97 ? 10.885 1.560 3.686 1.00 89.44 97 ARG A O 1
ATOM 717 N N . GLY A 1 98 ? 12.674 0.485 4.524 1.00 90.81 98 GLY A N 1
ATOM 718 C CA . GLY A 1 98 ? 12.344 0.735 5.935 1.00 90.81 98 GLY A CA 1
ATOM 719 C C . GLY A 1 98 ? 12.036 2.206 6.239 1.00 90.81 98 GLY A C 1
ATOM 720 O O . GLY A 1 98 ? 11.015 2.503 6.844 1.00 90.81 98 GLY A O 1
ATOM 721 N N . GLU A 1 99 ? 12.835 3.139 5.711 1.00 92.81 99 GLU A N 1
ATOM 722 C CA . GLU A 1 99 ? 12.611 4.588 5.869 1.00 92.81 99 GLU A CA 1
ATOM 723 C C . GLU A 1 99 ? 11.237 5.039 5.348 1.00 92.81 99 GLU A C 1
ATOM 725 O O . GLU A 1 99 ? 10.581 5.902 5.933 1.00 92.81 99 GLU A O 1
ATOM 730 N N . TYR A 1 100 ? 10.798 4.449 4.234 1.00 94.12 100 TYR A N 1
ATOM 731 C CA . TYR A 1 100 ? 9.489 4.714 3.659 1.00 94.12 100 TYR A CA 1
ATOM 732 C C . TYR A 1 100 ? 8.378 4.118 4.531 1.00 94.12 100 TYR A C 1
ATOM 734 O O . TYR A 1 100 ? 7.397 4.805 4.800 1.00 94.12 100 TYR A O 1
ATOM 742 N N . ILE A 1 101 ? 8.543 2.880 5.006 1.00 94.94 101 ILE A N 1
ATOM 743 C CA . ILE A 1 101 ? 7.571 2.211 5.880 1.00 94.94 101 ILE A CA 1
ATOM 744 C C . ILE A 1 101 ? 7.381 3.003 7.181 1.00 94.94 101 ILE A C 1
ATOM 746 O O . ILE A 1 101 ? 6.249 3.307 7.554 1.00 94.94 101 ILE A O 1
ATOM 750 N N . GLU A 1 102 ? 8.473 3.443 7.812 1.00 95.69 102 GLU A N 1
ATOM 751 C CA . GLU A 1 102 ? 8.437 4.304 9.000 1.00 95.69 102 GLU A CA 1
ATOM 752 C C . GLU A 1 102 ? 7.748 5.650 8.726 1.00 95.69 102 GLU A C 1
ATOM 754 O O . GLU A 1 102 ? 7.012 6.172 9.567 1.00 95.69 102 GLU A O 1
ATOM 759 N N . ALA A 1 103 ? 7.994 6.252 7.558 1.00 97.44 103 ALA A N 1
ATOM 760 C CA . ALA A 1 103 ? 7.345 7.499 7.168 1.00 97.44 103 ALA A CA 1
ATOM 761 C C . ALA A 1 103 ? 5.841 7.305 6.920 1.00 97.44 103 ALA A C 1
ATOM 763 O O . ALA A 1 103 ? 5.039 8.149 7.332 1.00 97.44 103 ALA A O 1
ATOM 764 N N . PHE A 1 104 ? 5.453 6.195 6.288 1.00 97.75 104 PHE A N 1
ATOM 765 C CA . PHE A 1 104 ? 4.055 5.853 6.060 1.00 97.75 104 PHE A CA 1
ATOM 766 C C . PHE A 1 104 ? 3.327 5.612 7.383 1.00 97.75 104 PHE A C 1
ATOM 768 O O . PHE A 1 104 ? 2.247 6.157 7.571 1.00 97.75 104 PHE A O 1
ATOM 775 N N . GLU A 1 105 ? 3.921 4.875 8.324 1.00 97.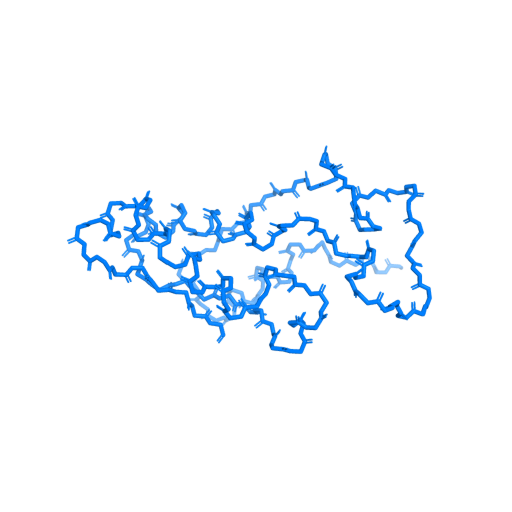81 105 GLU A N 1
ATOM 776 C CA . GLU A 1 105 ? 3.340 4.644 9.653 1.00 97.81 105 GLU A CA 1
ATOM 777 C C . GLU A 1 105 ? 3.084 5.959 10.404 1.00 97.81 105 GLU A C 1
ATOM 779 O O . GLU A 1 105 ? 1.994 6.183 10.938 1.00 97.81 105 GLU A O 1
ATOM 784 N N . LYS A 1 106 ? 4.059 6.878 10.397 1.00 97.50 106 LYS A N 1
ATOM 785 C CA . LYS A 1 106 ? 3.893 8.213 10.995 1.00 97.50 106 LYS A CA 1
ATOM 786 C C . LYS A 1 106 ? 2.733 8.969 10.357 1.00 97.50 106 LYS A C 1
ATOM 788 O O . LYS A 1 106 ? 1.929 9.566 11.064 1.00 97.50 106 LYS A O 1
ATOM 793 N N . MET A 1 107 ? 2.632 8.937 9.030 1.00 97.56 107 MET A N 1
ATOM 794 C CA . MET A 1 107 ? 1.523 9.557 8.306 1.00 97.56 107 MET A CA 1
ATOM 795 C C . MET A 1 107 ? 0.184 8.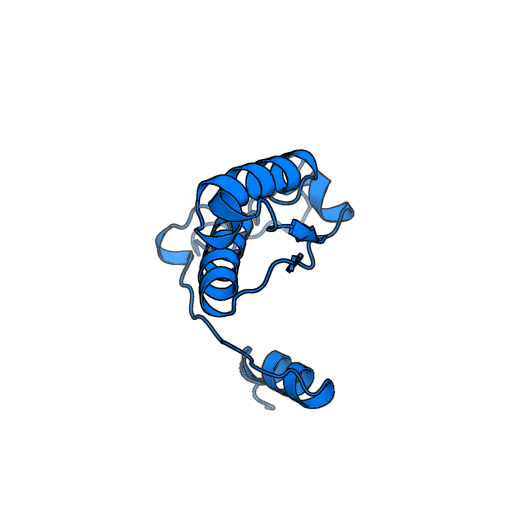890 8.647 1.00 97.56 107 MET A C 1
ATOM 797 O O . MET A 1 107 ? -0.786 9.589 8.924 1.00 97.56 107 MET A O 1
ATOM 801 N N . ALA A 1 108 ? 0.135 7.559 8.703 1.00 97.81 108 ALA A N 1
ATOM 802 C CA . ALA A 1 108 ? -1.067 6.794 9.017 1.00 97.81 108 ALA A CA 1
ATOM 803 C C . ALA A 1 108 ? -1.642 7.157 10.395 1.00 97.81 108 ALA A C 1
ATOM 805 O O . ALA A 1 108 ? -2.859 7.306 10.541 1.00 97.81 108 ALA A O 1
ATOM 806 N N . ASN A 1 109 ? -0.765 7.395 11.375 1.00 97.50 109 ASN A N 1
ATOM 807 C CA . ASN A 1 109 ? -1.153 7.860 12.706 1.00 97.50 109 ASN A CA 1
ATOM 808 C C . ASN A 1 109 ? -1.679 9.309 12.730 1.00 97.50 109 ASN A C 1
ATOM 810 O O . ASN A 1 109 ? -2.397 9.682 13.651 1.00 97.50 109 ASN A O 1
ATOM 814 N N . LEU A 1 110 ? -1.393 10.119 11.707 1.00 96.75 110 LEU A N 1
ATOM 815 C CA . LEU A 1 110 ? -1.992 11.450 11.532 1.00 96.75 110 LEU A CA 1
ATOM 816 C C . LEU A 1 110 ? -3.297 11.419 10.725 1.00 96.75 110 LEU A C 1
ATOM 818 O O . LEU A 1 110 ? -4.087 12.357 10.801 1.00 96.75 110 LEU A O 1
ATOM 822 N N . ALA A 1 111 ? -3.503 10.380 9.916 1.00 96.00 111 ALA A N 1
ATOM 823 C CA . ALA A 1 111 ? -4.547 10.336 8.894 1.00 96.00 111 ALA A CA 1
ATOM 824 C C . ALA A 1 111 ? -5.840 9.623 9.329 1.00 96.00 111 ALA A C 1
ATOM 826 O O . ALA A 1 111 ? -6.836 9.686 8.609 1.00 96.00 111 ALA A O 1
ATOM 827 N N . THR A 1 112 ? -5.838 8.937 10.474 1.00 95.75 112 THR A N 1
ATOM 828 C CA . THR A 1 112 ? -6.936 8.064 10.927 1.00 95.75 112 THR A CA 1
ATOM 829 C C . THR A 1 112 ? -7.427 8.434 12.321 1.00 95.75 112 THR A C 1
ATOM 831 O O . THR A 1 112 ? -6.669 8.989 13.119 1.00 95.75 112 THR A O 1
ATOM 834 N N . LYS A 1 113 ? -8.685 8.116 12.657 1.00 94.69 113 LYS A N 1
ATOM 835 C CA . LYS A 1 113 ? -9.201 8.386 14.003 1.00 94.69 113 LYS A CA 1
ATOM 836 C C . LYS A 1 113 ? -8.439 7.556 15.029 1.00 94.69 113 LYS A C 1
ATOM 838 O O . LYS A 1 113 ? -7.973 8.112 16.019 1.00 94.69 113 LYS A O 1
ATOM 843 N N . ILE A 1 114 ? -8.243 6.263 14.753 1.00 92.62 114 ILE A N 1
ATOM 844 C CA . ILE A 1 114 ? -7.480 5.355 15.624 1.00 92.62 114 ILE A CA 1
ATOM 845 C C . ILE A 1 114 ? -6.062 5.891 15.847 1.00 92.62 114 ILE A C 1
ATOM 847 O O . ILE A 1 114 ? -5.589 5.951 16.982 1.00 92.62 114 ILE A O 1
ATOM 851 N N . GLY A 1 115 ? -5.410 6.344 14.775 1.00 91.88 115 GLY A N 1
ATOM 852 C CA . GLY A 1 115 ? -4.102 6.984 14.833 1.00 91.88 115 GLY A CA 1
ATOM 853 C C . GLY A 1 115 ? -4.086 8.242 15.698 1.00 91.88 115 GLY A C 1
ATOM 854 O O . GLY A 1 115 ? -3.282 8.354 16.616 1.00 91.88 115 GLY A O 1
ATOM 855 N N . THR A 1 116 ? -4.998 9.182 15.456 1.00 92.00 116 THR A N 1
ATOM 856 C CA . THR A 1 116 ? -4.986 10.475 16.163 1.00 92.00 116 THR A CA 1
ATOM 857 C C . THR A 1 116 ? -5.407 10.390 17.631 1.00 92.00 116 THR A C 1
ATOM 859 O O . THR A 1 116 ? -4.945 11.198 18.435 1.00 92.00 116 THR A O 1
ATOM 862 N N . GLU A 1 117 ? -6.261 9.432 18.000 1.00 90.44 117 GLU A N 1
ATOM 863 C CA . GLU A 1 117 ? -6.728 9.266 19.382 1.00 90.44 117 GLU A CA 1
ATOM 864 C C . GLU A 1 117 ? -5.785 8.376 20.207 1.00 90.44 117 GLU A C 1
ATOM 866 O O . GLU A 1 117 ? -5.585 8.649 21.391 1.00 90.44 117 GLU A O 1
ATOM 871 N N . ASN A 1 118 ? -5.167 7.355 19.593 1.00 84.38 118 ASN A N 1
ATOM 872 C CA . ASN A 1 118 ? -4.415 6.320 20.316 1.00 84.38 118 ASN A CA 1
ATOM 873 C C . ASN A 1 118 ? -2.959 6.125 19.848 1.00 84.38 118 ASN A C 1
ATOM 875 O O . ASN A 1 118 ? -2.218 5.393 20.500 1.00 84.38 118 ASN A O 1
ATOM 879 N N . ASN A 1 119 ? -2.538 6.748 18.741 1.00 78.69 119 ASN A N 1
ATOM 880 C CA . ASN A 1 119 ? -1.245 6.531 18.070 1.00 78.69 119 ASN A CA 1
ATOM 881 C C . ASN A 1 119 ? -0.895 5.040 17.932 1.00 78.69 119 ASN A C 1
ATOM 883 O O . ASN A 1 119 ? 0.198 4.595 18.295 1.00 78.69 119 ASN A O 1
ATOM 887 N N . ALA A 1 120 ? -1.882 4.264 17.490 1.00 85.12 120 ALA A N 1
ATOM 888 C CA . ALA A 1 120 ? -1.838 2.814 17.564 1.00 85.12 120 ALA A CA 1
ATOM 889 C C . ALA A 1 120 ? -1.523 2.130 16.228 1.00 85.12 120 ALA A C 1
ATOM 891 O O . ALA A 1 120 ? -1.207 0.944 16.241 1.00 85.12 120 ALA A O 1
ATOM 892 N N . ILE A 1 121 ? -1.576 2.842 15.093 1.00 96.88 121 ILE A N 1
ATOM 893 C CA . ILE A 1 121 ? -1.343 2.206 13.792 1.00 96.88 121 ILE A CA 1
ATOM 894 C C . ILE A 1 121 ? 0.128 1.807 13.664 1.00 96.88 121 ILE A C 1
ATOM 896 O O . ILE A 1 121 ? 1.013 2.656 13.783 1.00 96.88 121 ILE A O 1
ATOM 900 N N . ARG A 1 122 ? 0.378 0.530 13.375 1.00 97.31 122 ARG A N 1
ATOM 901 C CA . ARG A 1 122 ? 1.699 -0.048 13.119 1.00 97.31 122 ARG A CA 1
ATOM 902 C C . ARG A 1 122 ? 1.741 -0.758 11.775 1.00 97.31 122 ARG A C 1
ATOM 904 O O . ARG A 1 122 ? 0.824 -1.506 11.433 1.00 97.31 122 ARG A O 1
ATOM 911 N N . ILE A 1 123 ? 2.823 -0.560 11.030 1.00 96.75 123 ILE A N 1
ATOM 912 C CA . ILE A 1 123 ? 3.092 -1.270 9.780 1.00 96.75 123 ILE A CA 1
ATOM 913 C C . ILE A 1 123 ? 4.133 -2.356 10.047 1.00 96.75 123 ILE A C 1
ATOM 915 O O . ILE A 1 123 ? 5.259 -2.080 10.449 1.00 96.75 123 ILE A O 1
ATOM 919 N N . GLN A 1 124 ? 3.747 -3.604 9.810 1.00 94.75 124 GLN A N 1
ATOM 920 C CA . GLN A 1 124 ? 4.562 -4.789 10.047 1.00 94.75 124 GLN A CA 1
ATOM 921 C C . GLN A 1 124 ? 5.054 -5.335 8.701 1.00 94.75 124 GLN A C 1
ATOM 923 O O . GLN A 1 124 ? 4.241 -5.594 7.808 1.00 94.75 124 GLN A O 1
ATOM 928 N N . THR A 1 125 ? 6.370 -5.508 8.556 1.00 88.69 125 THR A N 1
ATOM 929 C CA . THR A 1 125 ? 7.045 -5.989 7.333 1.00 88.69 125 THR A CA 1
ATOM 930 C C . THR A 1 125 ? 7.889 -7.219 7.604 1.00 88.69 125 THR A C 1
ATOM 932 O O . THR A 1 125 ? 8.616 -7.179 8.625 1.00 88.69 125 THR A O 1
#

Foldseek 3Di:
DDDDPDPVPVVVVVCVVVVPVDDDDDDDQLLVVPQAVVNDVVDDQDPDDDQEAHSNARPCVVVVVVVVQLVVCLVVVHLEDEDPQDPVCVRHYVCSDPVNQVVVLLVSLVVHPCSVPPVRHHYHD

Radius of gyration: 16.95 Å; Cα contacts (8 Å, |Δi|>4): 118; chains: 1; bounding box: 34×39×45 Å

pLDDT: mean 87.95, std 13.36, range [36.31, 98.31]

Mean predicted aligned error: 6.17 Å

Secondary structure (DSSP, 8-state):
--PPPPTTH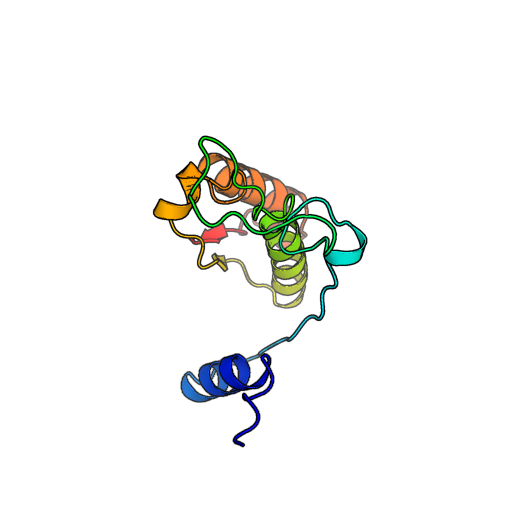HHHHHHHHTT-S--------GGGT--STTT-TTSPPPSSPPSSS-TT--TTHHHHHHHHHHHHHHHHT--EEE----GGGGGT-GGGSHHHHHHHHHHHHHHSHHHHHH---EEE-

Nearest PDB structures (foldseek):
  2pg3-assembly1_A-2  TM=7.600E-01  e=1.595E-04  Pectobacterium atrosepticum SCRI1043
  3bl5-assembly6_F  TM=8.107E-01  e=1.294E-03  unclassified

=== Feature glossary ===
The record interleaves many kinds of information about one protein. Here is each kind framed as the question it answers.

Q: What known structures does this most resemble?
A: Structural nearest neighbors (via Foldseek easy-search vs the PDB). Reported per hit: target PDB id, E-value, and alignment TM-score. A TM-score above ~0.5 is the conventional threshold for 'same fold'.

Q: Where is each backbone atom in 3D?
A: The mmCIF table is the protein's shape written out atom by atom. For each backbone N, Cα, C, and carbonyl O, it records an (x, y, z) coordinate triple in Å plus the residue type, chain letter, and residue number.

Q: What are the backbone torsion angles?
A: The φ/ψ torsion pair specifies the backbone conformation at each residue. φ rotates about the N–Cα bond, ψ about the Cα–C bond. Steric clashes forbid most of the (φ, ψ) plane — the allowed regions (α-helix basin, β-sheet basin, left-handed helix) are the Ramachandran-allowed regions.

Q: Which residues are buried vs exposed?
A: Solvent-accessible surface area (SASA) is the area in Å² traced out by the centre of a 1.4 Å probe sphere (a water molecule) rolled over the protein's van der Waals surface (Shrake–Rupley / Lee–Richards construction). Buried residues have near-zero SASA; fully exposed residues can exceed 200 Å². The total SASA scales roughly with the number of surface residues.

Q: How confident is the AlphaFold model at each residue?
A: pLDDT is the predicted lDDT-Cα score: AlphaFold's confidence that the local environment of each residue (all inter-atomic distances within 15 Å) is correctly placed. It is a per-residue number between 0 and 100, with higher meaning more reliable.

Q: What does the local fold look like, residue by residue?
A: 3Di is Foldseek's structural alphabet. Each residue is assigned one of twenty discrete states based on how its Cα sits relative to its spatial (not sequential) neighbors. Aligning 3Di strings finds structural homologs roughly as well as full 3D superposition, but orders of magnitude faster.

Q: How big and how compact is the whole molecule?
A: Radius of gyration (Rg) is the root-mean-square distance of Cα atoms from their centroid — a single number for overall size and compactness. A globular domain of N residues has Rg ≈ 2.2·N^0.38 Å; an extended or disordered chain has a much larger Rg. The Cα contact count is the number of residue pairs whose Cα atoms are within 8 Å and are more than four positions apart in sequence — a standard proxy for tertiary packing density. The bounding box is the smallest axis-aligned box enclosing all Cα atoms.

Q: Which residues are in helices, strands, or loops?
A: DSSP 8-state secondary structure assigns each residue one of H (α-helix), G (3₁₀-helix), I (π-helix), E (extended β-strand), B (isolated β-bridge), T (hydrogen-bonded turn), S (bend), or '-' (coil). The assignment is computed from backbone hydrogen-bond geometry via the Kabsch–Sander algorithm.

Q: How mobile is each atom in the crystal?
A: Crystallographic B-factors measure how much each atom's electron density is smeared out, in Å². They rise in mobile loops and surface residues and fall in the buried interior. In AlphaFold models this column is repurposed to hold pLDDT instead.

Q: What if only a Cα trace is available?
A: P-SEA three-state annotation labels each residue as helix, strand, or coil based purely on the geometry of the Cα trace. It serves as a fallback when the full backbone (and thus DSSP) is unavailable.

Q: What family and function is it annotated with?
A: Database cross-references. InterPro integrates a dozen domain/family signature databases into unified entries with residue-range hits. GO terms attach function/process/location labels with evidence codes. CATH codes position the fold in a four-level structural taxonomy. Organism is the NCBI-taxonomy species name.

Q: Are the domains correctly placed relative to each other?
A: Predicted Aligned Error (PAE) is an AlphaFold confidence matrix: entry (i, j) is the expected error in the position of residue j, in ångströms, when the prediction is superimposed on the true structure at residue i. Low PAE within a block of residues means that block is internally rigid and well-predicted; high PAE between two blocks means their relative placement is uncertain even if each block individually is confident.

Q: What do the diagnostic plots show?
A: Three diagnostic plots accompany the record. The Cα contact map visualizes the tertiary structure as a 2D adjacency matrix (8 Å cutoff, sequence-local contacts suppressed). The Ramachandran plot shows the distribution of backbone (φ, ψ) torsions, with points in the α and β basins reflecting secondary structure content. The PAE plot shows AlphaFold's inter-residue confidence as a color matrix.

Q: What is the amino-acid chain?
A: Primary structure: the covalent order of the twenty standard amino acids along the backbone. Two proteins with the same sequence will (almost always) fold to the same structure; two with 30% identity often share a fold but not the details.

Q: What do the rendered images show?
A: The six renders are orthographic views along the three Cartesian axes in both directions. Representation (cartoon, sticks, or surface) and color s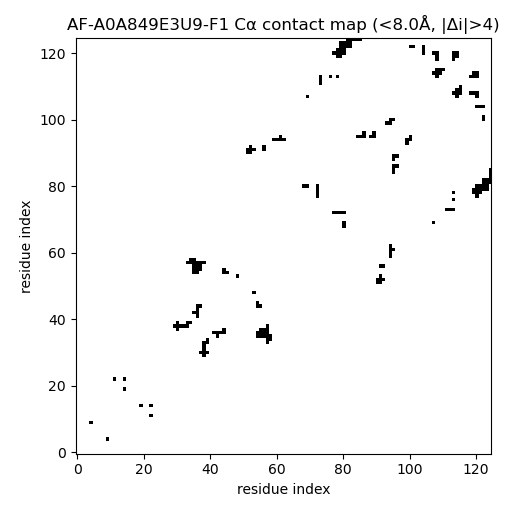cheme (sequence-rainbow or by-chain) vary across proteins so the training set covers all the common visualization conventions.